Protein AF-A0A645ISG2-F1 (afdb_monomer_lite)

Sequence (141 aa):
MVQWNGAEVTIEKVPVDVRQFKKRSLDVSLLANQEELLVEISKIANPEDLVSLSLEGNPPFQINEELLNVVLEPLFFYVEWNNQTQFFSEAYLQALSLEQTIRGHFVRRMQEKMKVAQDPGERALVEQALLKGLQALEGGK

pLDDT: mean 89.4, std 7.87, range [35.81, 96.44]

Structure (mmCIF, N/CA/C/O backbone):
data_AF-A0A645ISG2-F1
#
_entry.id   AF-A0A645ISG2-F1
#
loop_
_atom_site.group_PDB
_atom_site.id
_atom_site.type_symbol
_atom_site.label_atom_id
_atom_site.label_alt_id
_atom_site.label_comp_id
_atom_site.label_asym_id
_atom_site.label_entity_id
_atom_site.label_seq_id
_atom_site.pdbx_PDB_ins_code
_atom_site.Cartn_x
_atom_site.Cartn_y
_atom_site.Cartn_z
_atom_site.occupancy
_atom_site.B_iso_or_equiv
_atom_site.auth_seq_id
_atom_site.auth_comp_id
_atom_site.auth_asym_id
_atom_site.auth_atom_id
_atom_site.pdbx_PDB_model_num
ATOM 1 N N . MET A 1 1 ? 32.853 3.150 -29.014 1.00 79.56 1 MET A N 1
ATOM 2 C CA . MET A 1 1 ? 33.727 3.057 -30.195 1.00 79.56 1 MET A CA 1
ATOM 3 C C . MET A 1 1 ? 35.165 3.122 -29.716 1.00 79.56 1 MET A C 1
ATOM 5 O O . MET A 1 1 ? 35.459 3.932 -28.845 1.00 79.56 1 MET A O 1
ATOM 9 N N . VAL A 1 2 ? 36.031 2.241 -30.211 1.00 80.50 2 VAL A N 1
ATOM 10 C CA . VAL A 1 2 ? 37.464 2.279 -29.894 1.00 80.50 2 VAL A CA 1
ATOM 11 C C . VAL A 1 2 ? 38.206 2.526 -31.194 1.00 80.50 2 VAL A C 1
ATOM 13 O O . VAL A 1 2 ? 37.988 1.801 -32.163 1.00 80.50 2 VAL A O 1
ATOM 16 N N . GLN A 1 3 ? 39.039 3.561 -31.211 1.00 84.19 3 GLN A N 1
ATOM 17 C CA . GLN A 1 3 ? 39.898 3.897 -32.339 1.00 84.19 3 GLN A CA 1
ATOM 18 C C . GLN A 1 3 ? 41.353 3.883 -31.876 1.00 84.19 3 GLN A C 1
ATOM 20 O O . GLN A 1 3 ? 41.677 4.365 -30.791 1.00 84.19 3 GLN A O 1
ATOM 25 N N . TRP A 1 4 ? 42.229 3.314 -32.698 1.00 85.25 4 TRP A N 1
ATOM 26 C CA . TRP A 1 4 ? 43.667 3.279 -32.458 1.00 85.25 4 TRP A CA 1
ATOM 27 C C . TRP A 1 4 ? 44.383 3.766 -33.712 1.00 85.25 4 TRP A C 1
ATOM 29 O O . TRP A 1 4 ? 44.111 3.272 -34.805 1.00 85.25 4 TRP A O 1
ATOM 39 N N . ASN A 1 5 ? 45.279 4.740 -33.554 1.00 84.12 5 ASN A N 1
ATOM 40 C CA . ASN A 1 5 ? 45.998 5.365 -34.670 1.00 84.12 5 ASN A CA 1
ATOM 41 C C . ASN A 1 5 ? 47.490 4.985 -34.732 1.00 84.12 5 ASN A C 1
ATOM 43 O O . ASN A 1 5 ? 48.251 5.607 -35.467 1.00 84.12 5 ASN A O 1
ATOM 47 N N . GLY A 1 6 ? 47.917 3.978 -33.963 1.00 76.19 6 GLY A N 1
ATOM 48 C CA . GLY A 1 6 ? 49.307 3.511 -33.920 1.00 76.19 6 GLY A CA 1
ATOM 49 C C . GLY A 1 6 ? 50.133 4.047 -32.746 1.00 76.19 6 GLY A C 1
ATOM 50 O O . GLY A 1 6 ? 51.100 3.395 -32.365 1.00 76.19 6 GLY A O 1
ATOM 51 N N . ALA A 1 7 ? 49.739 5.166 -32.126 1.00 85.50 7 ALA A N 1
ATOM 52 C CA . ALA A 1 7 ? 50.431 5.751 -30.967 1.00 85.50 7 ALA A CA 1
ATOM 53 C C . ALA A 1 7 ? 49.499 5.988 -29.770 1.00 85.50 7 ALA A C 1
ATOM 55 O O . ALA A 1 7 ? 49.924 5.883 -28.622 1.00 85.50 7 ALA A O 1
ATOM 56 N N . GLU A 1 8 ? 48.222 6.255 -30.037 1.00 77.75 8 GLU A N 1
ATOM 57 C CA . GLU A 1 8 ? 47.238 6.596 -29.019 1.00 77.75 8 GLU A CA 1
ATOM 58 C C . GLU A 1 8 ? 45.938 5.820 -29.253 1.00 77.75 8 GLU A C 1
ATOM 60 O O . GLU A 1 8 ? 45.537 5.549 -30.392 1.00 77.75 8 GLU A O 1
ATOM 65 N N . VAL A 1 9 ? 45.298 5.411 -28.157 1.00 88.19 9 VAL A N 1
ATOM 66 C CA . VAL A 1 9 ? 43.987 4.758 -28.170 1.00 88.19 9 VAL A CA 1
ATOM 67 C C . VAL A 1 9 ? 42.966 5.756 -27.653 1.00 88.19 9 VAL A C 1
ATOM 69 O O . VAL A 1 9 ? 43.052 6.198 -26.509 1.00 88.19 9 VAL A O 1
ATOM 72 N N . THR A 1 10 ? 41.966 6.064 -28.474 1.00 84.94 10 THR A N 1
ATOM 73 C CA . THR A 1 10 ? 40.831 6.898 -28.082 1.00 84.94 10 THR A CA 1
ATOM 74 C C . THR A 1 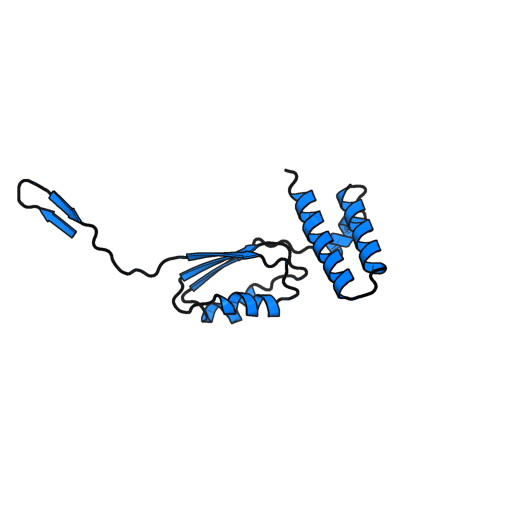10 ? 39.611 6.012 -27.876 1.00 84.94 10 THR A C 1
ATOM 76 O O . THR A 1 10 ? 39.199 5.253 -28.760 1.00 84.94 10 THR A O 1
ATOM 79 N N . ILE A 1 11 ? 39.031 6.098 -26.681 1.00 90.69 11 ILE A N 1
ATOM 80 C CA . ILE A 1 11 ? 37.820 5.371 -26.310 1.00 90.69 11 ILE A CA 1
ATOM 81 C C . ILE A 1 11 ? 36.705 6.390 -26.142 1.00 90.69 11 ILE A C 1
ATOM 83 O O . ILE A 1 11 ? 36.754 7.230 -25.247 1.00 90.69 11 ILE A O 1
ATOM 87 N N . GLU A 1 12 ? 35.676 6.272 -26.972 1.00 86.81 12 GLU A N 1
ATOM 88 C CA . GLU A 1 12 ? 34.471 7.083 -26.864 1.00 86.81 12 GLU A CA 1
ATOM 89 C C . GLU A 1 12 ? 33.275 6.184 -26.551 1.00 86.81 12 GLU A C 1
ATOM 91 O O . GLU A 1 12 ? 33.035 5.165 -27.214 1.00 86.81 12 GLU A O 1
ATOM 96 N N . LYS A 1 13 ? 32.500 6.544 -25.528 1.00 83.75 13 LYS A N 1
ATOM 97 C CA . LYS A 1 13 ? 31.222 5.885 -25.260 1.00 83.75 13 LYS A CA 1
ATOM 98 C C . LYS A 1 13 ? 30.176 6.476 -26.193 1.00 83.75 13 LYS A C 1
ATOM 100 O O . LYS A 1 13 ? 29.845 7.647 -26.082 1.00 83.75 13 LYS A O 1
ATOM 105 N N . VAL A 1 14 ? 29.648 5.643 -27.084 1.00 84.25 14 VAL A N 1
ATOM 106 C CA . VAL A 1 14 ? 28.518 6.025 -27.933 1.00 84.25 14 VAL A CA 1
ATOM 107 C C . VAL A 1 14 ? 27.253 5.860 -27.091 1.00 84.25 14 VAL A C 1
ATOM 109 O O . VAL A 1 14 ? 27.015 4.744 -26.616 1.00 84.25 14 VAL A O 1
ATOM 112 N N . PRO A 1 15 ? 26.473 6.926 -26.850 1.00 77.56 15 PRO A N 1
ATOM 113 C CA . PRO A 1 15 ? 25.204 6.793 -26.157 1.00 77.56 15 PRO A CA 1
ATOM 114 C C . PRO A 1 15 ? 24.256 5.981 -27.039 1.00 77.56 15 PRO A C 1
ATOM 116 O O . PRO A 1 15 ? 24.041 6.301 -28.206 1.00 77.56 15 PRO A O 1
ATOM 119 N N . VAL A 1 16 ? 23.720 4.905 -26.476 1.00 77.81 16 VAL A N 1
ATOM 120 C CA . VAL A 1 16 ? 22.659 4.119 -27.101 1.00 77.81 16 VAL A CA 1
ATOM 121 C C . VAL A 1 16 ? 21.386 4.448 -26.350 1.00 77.81 16 VAL A C 1
ATOM 123 O O . VAL A 1 16 ? 21.380 4.418 -25.117 1.00 77.81 16 VAL A O 1
ATOM 126 N N . ASP A 1 17 ? 20.331 4.777 -27.087 1.00 79.00 17 ASP A N 1
ATOM 127 C CA . ASP A 1 17 ? 19.017 4.956 -26.491 1.00 79.00 17 ASP A CA 1
ATOM 128 C C . ASP A 1 17 ? 18.499 3.582 -26.058 1.00 79.00 17 ASP A C 1
ATOM 130 O O . ASP A 1 17 ? 18.178 2.718 -26.878 1.00 79.00 17 ASP A O 1
ATOM 134 N N . VAL A 1 18 ? 18.545 3.341 -24.752 1.00 80.81 18 VAL A N 1
ATOM 135 C CA . VAL A 1 18 ? 18.091 2.105 -24.123 1.00 80.81 18 VAL A CA 1
ATOM 136 C C . VAL A 1 18 ? 16.973 2.446 -23.158 1.00 80.81 18 VAL A C 1
ATOM 138 O O . VAL A 1 18 ? 17.059 3.411 -22.394 1.00 80.81 18 VAL A O 1
ATOM 141 N N . ARG A 1 19 ? 15.920 1.627 -23.167 1.00 82.69 19 ARG A N 1
ATOM 142 C CA . ARG A 1 19 ? 14.800 1.773 -22.239 1.00 82.69 19 ARG A CA 1
ATOM 143 C C . ARG A 1 19 ? 15.328 1.671 -20.804 1.00 82.69 19 ARG A C 1
ATOM 145 O O . ARG A 1 19 ? 15.986 0.696 -20.443 1.00 82.69 19 ARG A O 1
ATOM 152 N N . GLN A 1 20 ? 15.087 2.703 -19.999 1.00 84.12 20 GLN A N 1
ATOM 153 C CA . GLN A 1 20 ? 15.631 2.790 -18.645 1.00 84.12 20 GLN A CA 1
ATOM 154 C C . GLN A 1 20 ? 14.756 2.042 -17.642 1.00 84.12 20 GLN A C 1
ATOM 156 O O . GLN A 1 20 ? 13.541 2.232 -17.618 1.00 84.12 20 GLN A O 1
ATOM 161 N N . PHE A 1 21 ? 15.393 1.261 -16.767 1.00 91.44 21 PHE A N 1
ATOM 162 C CA . PHE A 1 21 ? 14.733 0.692 -15.598 1.00 91.44 21 PHE A CA 1
ATOM 163 C C . PHE A 1 21 ? 14.504 1.774 -14.542 1.00 91.44 21 PHE A C 1
ATOM 165 O O . PHE A 1 21 ? 15.460 2.370 -14.037 1.00 91.44 21 PHE A O 1
ATOM 172 N N . LYS A 1 22 ? 13.242 2.033 -14.205 1.00 93.75 22 LYS A N 1
ATOM 173 C CA . LYS A 1 22 ? 12.851 3.056 -13.230 1.00 93.75 22 LYS A CA 1
ATOM 174 C C . LYS A 1 22 ? 12.456 2.392 -11.918 1.00 93.75 22 LYS A C 1
ATOM 176 O O . LYS A 1 22 ? 11.726 1.410 -11.911 1.00 93.75 22 LYS A O 1
ATOM 181 N N . LYS A 1 23 ? 12.892 2.961 -10.797 1.00 94.88 23 LYS A N 1
ATOM 182 C CA . LYS A 1 23 ? 12.385 2.602 -9.468 1.00 94.88 23 LYS A CA 1
ATOM 183 C C . LYS A 1 23 ? 11.451 3.702 -8.997 1.00 94.88 23 LYS A C 1
ATOM 185 O O . LYS A 1 23 ? 11.815 4.876 -9.066 1.00 94.88 23 LYS A O 1
ATOM 190 N N . ARG A 1 24 ? 10.255 3.330 -8.557 1.00 94.50 24 ARG A N 1
ATOM 191 C CA . ARG A 1 24 ? 9.242 4.251 -8.038 1.00 94.50 24 ARG A CA 1
ATOM 192 C C . ARG A 1 24 ? 8.662 3.683 -6.753 1.00 94.50 24 ARG A C 1
ATOM 194 O O . ARG A 1 24 ? 8.590 2.471 -6.595 1.00 94.50 24 ARG A O 1
ATOM 201 N N . SER A 1 25 ? 8.254 4.573 -5.864 1.00 95.12 25 SER A N 1
ATOM 202 C CA . SER A 1 25 ? 7.566 4.228 -4.627 1.00 95.12 25 SER A CA 1
ATOM 203 C C . SER A 1 25 ? 6.246 4.988 -4.565 1.00 95.12 25 SER A C 1
ATOM 205 O O . SER A 1 25 ? 6.174 6.134 -5.022 1.00 95.12 25 SER A O 1
ATOM 207 N N . LEU A 1 26 ? 5.211 4.327 -4.054 1.00 95.25 26 LEU A N 1
ATOM 208 C CA . LEU A 1 26 ? 3.884 4.877 -3.826 1.00 95.25 26 LEU A CA 1
ATOM 209 C C . LEU A 1 26 ? 3.482 4.599 -2.374 1.00 95.25 26 LEU A C 1
ATOM 211 O O . LEU A 1 26 ? 3.341 3.442 -1.979 1.00 95.25 26 LEU A O 1
ATOM 215 N N . ASP A 1 27 ? 3.263 5.665 -1.603 1.00 92.81 27 ASP A N 1
ATOM 216 C CA . ASP A 1 27 ? 2.627 5.567 -0.287 1.00 92.81 27 ASP A CA 1
ATOM 217 C C . ASP A 1 27 ? 1.123 5.349 -0.475 1.00 92.81 27 ASP A C 1
ATOM 219 O O . ASP A 1 27 ? 0.419 6.198 -1.027 1.00 92.81 27 ASP A O 1
ATOM 223 N N . VAL A 1 28 ? 0.636 4.201 -0.015 1.00 93.44 28 VAL A N 1
ATOM 224 C CA . VAL A 1 28 ? -0.767 3.794 -0.140 1.00 93.44 28 VAL A CA 1
ATOM 225 C C . VAL A 1 28 ? -1.563 4.003 1.150 1.00 93.44 28 VAL A C 1
ATOM 227 O O . VAL A 1 28 ? -2.737 3.648 1.214 1.00 93.44 28 VAL A O 1
ATOM 230 N N . SER A 1 29 ? -0.963 4.599 2.186 1.00 87.19 29 SER A N 1
ATOM 231 C CA . SER A 1 29 ? -1.589 4.758 3.511 1.00 87.19 29 SER A CA 1
ATOM 232 C C . SER A 1 29 ? -2.859 5.613 3.500 1.00 87.19 29 SER A C 1
ATOM 234 O O . SER A 1 29 ? -3.664 5.532 4.426 1.00 87.19 29 SER A O 1
ATOM 236 N N . LEU A 1 30 ? -3.013 6.488 2.502 1.00 88.19 30 LEU A N 1
ATOM 237 C CA . LEU A 1 30 ? -4.171 7.379 2.373 1.00 88.19 30 LEU A CA 1
ATOM 238 C C . LEU A 1 30 ? -5.295 6.796 1.513 1.00 88.19 30 LEU A C 1
ATOM 240 O O . LEU A 1 30 ? -6.355 7.411 1.436 1.00 88.19 30 LEU A O 1
ATOM 244 N N . LEU A 1 31 ? -5.071 5.646 0.881 1.00 91.00 31 LEU A N 1
ATOM 245 C CA . LEU A 1 31 ? -6.050 5.016 0.006 1.00 91.00 31 LEU A CA 1
ATOM 246 C C . LEU A 1 31 ? -7.036 4.208 0.839 1.00 91.00 31 LEU A C 1
ATOM 248 O O . LEU A 1 31 ? -6.639 3.496 1.760 1.00 91.00 31 LEU A O 1
ATOM 252 N N . ALA A 1 32 ? -8.320 4.304 0.519 1.00 87.94 32 ALA A N 1
ATOM 253 C CA . ALA A 1 32 ? -9.357 3.622 1.283 1.00 87.94 32 ALA A CA 1
ATOM 254 C C . ALA A 1 32 ? -9.552 2.165 0.844 1.00 87.94 32 ALA A C 1
ATOM 256 O O . ALA A 1 32 ? -10.011 1.341 1.634 1.00 87.94 32 ALA A O 1
ATOM 257 N N . ASN A 1 33 ? -9.253 1.841 -0.417 1.00 91.62 33 ASN A N 1
ATOM 258 C CA . ASN A 1 33 ? -9.563 0.538 -0.997 1.00 91.62 33 ASN A CA 1
ATOM 259 C C . ASN A 1 33 ? -8.704 0.203 -2.233 1.00 91.62 33 ASN A C 1
ATOM 261 O O . ASN A 1 33 ? -7.951 1.024 -2.760 1.00 91.62 33 ASN A O 1
ATOM 265 N N . GLN A 1 34 ? -8.870 -1.033 -2.711 1.00 93.88 34 GLN A N 1
ATOM 266 C CA . GLN A 1 34 ? -8.183 -1.573 -3.884 1.00 93.88 34 GLN A CA 1
ATOM 267 C C . GLN A 1 34 ? -8.486 -0.789 -5.175 1.00 93.88 34 GLN A C 1
ATOM 269 O O . GLN A 1 34 ? -7.613 -0.679 -6.030 1.00 93.88 34 GLN A O 1
ATOM 274 N N . GLU A 1 35 ? -9.690 -0.238 -5.339 1.00 94.94 35 GLU A N 1
ATOM 275 C CA . GLU A 1 35 ? -10.069 0.509 -6.547 1.00 94.94 35 GLU A CA 1
ATOM 276 C C . GLU A 1 35 ? -9.318 1.844 -6.626 1.00 94.94 35 GLU A C 1
ATOM 278 O O . GLU A 1 35 ? -8.770 2.183 -7.674 1.00 94.94 35 GLU A O 1
ATOM 283 N N . GLU A 1 36 ? -9.209 2.563 -5.506 1.00 95.38 36 GLU A N 1
ATOM 284 C CA . GLU A 1 36 ? -8.406 3.787 -5.409 1.00 95.38 36 GLU A CA 1
ATOM 285 C C . GLU A 1 36 ? -6.928 3.522 -5.717 1.00 95.38 36 GLU A C 1
ATOM 287 O O . GLU A 1 36 ? -6.309 4.291 -6.450 1.00 95.38 36 GLU A O 1
ATOM 292 N N . LEU A 1 37 ? -6.376 2.399 -5.243 1.00 96.00 37 LEU A N 1
ATOM 293 C CA . LEU A 1 37 ? -5.016 1.966 -5.582 1.00 96.00 37 LEU A CA 1
ATOM 294 C C . LEU A 1 37 ? -4.823 1.753 -7.085 1.00 96.00 37 LEU A C 1
ATOM 296 O O . LEU A 1 37 ? -3.858 2.264 -7.658 1.00 96.00 37 LEU A O 1
ATOM 300 N N . LEU A 1 38 ? -5.747 1.043 -7.737 1.00 95.75 38 LEU A N 1
ATOM 301 C CA . LEU A 1 38 ? -5.704 0.836 -9.186 1.00 95.75 38 LEU A CA 1
ATOM 302 C C . LEU A 1 38 ? -5.750 2.173 -9.940 1.00 95.75 38 LEU A C 1
ATOM 304 O O . LEU A 1 38 ? -4.994 2.371 -10.894 1.00 95.75 38 LEU A O 1
ATOM 308 N N . VAL A 1 39 ? -6.601 3.105 -9.498 1.00 95.88 39 VAL A N 1
ATOM 309 C CA . VAL A 1 39 ? -6.723 4.445 -10.090 1.00 95.88 39 VAL A CA 1
ATOM 310 C C . VAL A 1 39 ? -5.434 5.250 -9.921 1.00 95.88 39 VAL A C 1
ATOM 312 O O . VAL A 1 39 ? -4.958 5.829 -10.899 1.00 95.88 39 VAL A O 1
ATOM 315 N N . GLU A 1 40 ? -4.844 5.284 -8.725 1.00 96.00 40 GLU A N 1
ATOM 316 C CA . GLU A 1 40 ? -3.605 6.032 -8.478 1.00 96.00 40 GLU A CA 1
ATOM 317 C C . GLU A 1 40 ? -2.424 5.486 -9.283 1.00 96.00 40 GLU A C 1
ATOM 319 O O . GLU A 1 40 ? -1.686 6.263 -9.894 1.00 96.00 40 GLU A O 1
ATOM 324 N N . ILE A 1 41 ? -2.270 4.162 -9.376 1.00 95.06 41 ILE A N 1
ATOM 325 C CA . ILE A 1 41 ? -1.194 3.578 -10.186 1.00 95.06 41 ILE A CA 1
ATOM 326 C C . ILE A 1 41 ? -1.427 3.846 -11.680 1.00 95.06 41 ILE A C 1
ATOM 328 O O . ILE A 1 41 ? -0.486 4.179 -12.402 1.00 95.06 41 ILE A O 1
ATOM 332 N N . SER A 1 42 ? -2.677 3.783 -12.147 1.00 94.44 42 SER A N 1
ATOM 333 C CA . SER A 1 42 ? -3.013 4.062 -13.551 1.00 94.44 42 SER A CA 1
ATOM 334 C C . SER A 1 42 ? -2.631 5.485 -13.976 1.00 94.44 42 SER A C 1
ATOM 336 O O . SER A 1 42 ? -2.221 5.692 -15.115 1.00 94.44 42 SER A O 1
ATOM 338 N N . LYS A 1 43 ? -2.698 6.471 -13.067 1.00 94.44 43 LYS A N 1
ATOM 339 C CA . LYS A 1 43 ? -2.297 7.866 -13.348 1.00 94.44 43 LYS A CA 1
ATOM 340 C C . LYS A 1 43 ? -0.807 8.023 -13.648 1.00 94.44 43 LYS A C 1
ATOM 342 O O . LYS A 1 43 ? -0.425 8.967 -14.336 1.00 94.44 43 LYS A O 1
ATOM 347 N N . ILE A 1 44 ? 0.030 7.135 -13.115 1.00 90.69 44 ILE A N 1
ATOM 348 C CA . ILE A 1 44 ? 1.488 7.167 -13.300 1.00 90.69 44 ILE A CA 1
ATOM 349 C C . ILE A 1 44 ? 1.982 6.111 -14.296 1.00 90.69 44 ILE A C 1
ATOM 351 O O . ILE A 1 44 ? 3.192 6.021 -14.539 1.00 90.69 44 ILE A O 1
ATOM 355 N N . ALA A 1 45 ? 1.073 5.301 -14.843 1.00 92.75 45 ALA A N 1
ATOM 356 C CA . ALA A 1 45 ? 1.405 4.227 -15.758 1.00 92.75 45 ALA A CA 1
ATOM 357 C C . ALA A 1 45 ? 1.857 4.761 -17.121 1.00 92.75 45 ALA A C 1
ATOM 359 O O . ALA A 1 45 ? 1.390 5.795 -17.603 1.00 92.75 45 ALA A O 1
ATOM 360 N N . ASN A 1 46 ? 2.798 4.051 -17.738 1.00 91.00 46 ASN A N 1
ATOM 361 C CA . ASN A 1 46 ? 3.300 4.372 -19.064 1.00 91.00 46 ASN A CA 1
ATOM 362 C C . ASN A 1 46 ? 3.663 3.065 -19.790 1.00 91.00 46 ASN A C 1
ATOM 364 O O . ASN A 1 46 ? 4.543 2.349 -19.303 1.00 91.00 46 ASN A O 1
ATOM 368 N N . PRO A 1 47 ? 3.063 2.780 -20.962 1.00 92.12 47 PRO A N 1
ATOM 369 C CA . PRO A 1 47 ? 3.312 1.549 -21.717 1.00 92.12 47 PRO A CA 1
ATOM 370 C C . PRO A 1 47 ? 4.770 1.340 -22.142 1.00 92.12 47 PRO A C 1
ATOM 372 O O . PRO A 1 47 ? 5.157 0.232 -22.489 1.00 92.12 47 PRO A O 1
ATOM 375 N N . GLU A 1 48 ? 5.588 2.393 -22.118 1.00 90.38 48 GLU A N 1
ATOM 376 C CA . GLU A 1 48 ? 7.007 2.346 -22.474 1.00 90.38 48 GLU A CA 1
ATOM 377 C C . GLU A 1 48 ? 7.930 2.148 -21.262 1.00 90.38 48 GLU A C 1
ATOM 379 O O . GLU A 1 48 ? 9.144 2.004 -21.429 1.00 90.38 48 GLU A O 1
ATOM 384 N N . ASP A 1 49 ? 7.390 2.159 -20.040 1.00 92.06 49 ASP A N 1
ATOM 385 C CA . ASP A 1 49 ? 8.185 2.077 -18.818 1.00 92.06 49 ASP A CA 1
ATOM 386 C C . ASP A 1 49 ? 8.498 0.628 -18.431 1.00 92.06 49 ASP A C 1
ATOM 388 O O . ASP A 1 49 ? 7.611 -0.210 -18.274 1.00 92.06 49 ASP A O 1
ATOM 392 N N . LEU A 1 50 ? 9.790 0.370 -18.212 1.00 94.12 50 LEU A N 1
ATOM 393 C CA . LEU A 1 50 ? 10.309 -0.797 -17.506 1.00 94.12 50 LEU A CA 1
ATOM 394 C C . LEU A 1 50 ? 10.512 -0.379 -16.041 1.00 94.12 50 LEU A C 1
ATOM 396 O O . LEU A 1 50 ? 11.445 0.373 -15.747 1.00 94.12 50 LEU A O 1
ATOM 400 N N . VAL A 1 51 ? 9.626 -0.785 -15.132 1.00 94.56 51 VAL A N 1
ATOM 401 C CA . VAL A 1 51 ? 9.561 -0.208 -13.779 1.00 94.56 51 VAL A CA 1
ATOM 402 C C . VAL A 1 51 ? 9.539 -1.261 -12.674 1.00 94.56 51 VAL A C 1
ATOM 404 O O . VAL A 1 51 ? 9.026 -2.360 -12.841 1.00 94.56 51 VAL A O 1
ATOM 407 N N . SER A 1 52 ? 10.084 -0.893 -11.521 1.00 95.25 52 SER A N 1
ATOM 408 C CA . SER A 1 52 ? 9.883 -1.567 -10.242 1.00 95.25 52 SER A CA 1
ATOM 409 C C . SER A 1 52 ? 9.129 -0.614 -9.320 1.00 95.25 52 SER A C 1
ATOM 411 O O . SER A 1 52 ? 9.602 0.501 -9.059 1.00 95.25 52 SER A O 1
ATOM 413 N N . LEU A 1 53 ? 7.921 -1.010 -8.918 1.00 95.25 53 LEU A N 1
ATOM 414 C CA . LEU A 1 53 ? 6.991 -0.219 -8.116 1.00 95.25 53 LEU A CA 1
ATOM 415 C C . LEU A 1 53 ? 6.917 -0.778 -6.696 1.00 95.25 53 LEU A C 1
ATOM 417 O O . LEU A 1 53 ? 6.399 -1.872 -6.474 1.00 95.25 53 LEU A O 1
ATOM 421 N N . SER A 1 54 ? 7.410 -0.000 -5.734 1.00 95.88 54 SER A N 1
ATOM 422 C CA . SER A 1 54 ? 7.242 -0.277 -4.310 1.00 95.88 54 SER A CA 1
ATOM 423 C C . SER A 1 54 ? 5.930 0.306 -3.801 1.00 95.88 54 SER A C 1
ATOM 425 O O . SER A 1 54 ? 5.681 1.500 -3.968 1.00 95.88 54 SER A O 1
ATOM 427 N N . LEU A 1 55 ? 5.106 -0.527 -3.170 1.00 95.56 55 LEU A N 1
ATOM 428 C CA . LEU A 1 55 ? 3.927 -0.090 -2.427 1.00 95.56 55 LEU A CA 1
ATOM 429 C C . LEU A 1 55 ? 4.302 -0.032 -0.952 1.00 95.56 55 LEU A C 1
ATOM 431 O O . LEU A 1 55 ? 4.706 -1.042 -0.378 1.00 95.56 55 LEU A O 1
ATOM 435 N N . GLU A 1 56 ? 4.190 1.143 -0.352 1.00 93.44 56 GLU A N 1
ATOM 436 C CA . GLU A 1 56 ? 4.649 1.408 1.010 1.00 93.44 56 GLU A CA 1
ATOM 437 C C . GLU A 1 56 ? 3.513 1.966 1.867 1.00 93.44 56 GLU A C 1
ATOM 439 O O . GLU A 1 56 ? 2.569 2.575 1.366 1.00 93.44 56 GLU A O 1
ATOM 444 N N . GLY A 1 57 ? 3.610 1.768 3.181 1.00 88.81 57 GLY A N 1
ATOM 445 C CA . GLY A 1 57 ? 2.645 2.303 4.137 1.00 88.81 57 GLY A CA 1
ATOM 446 C C . GLY A 1 57 ? 1.613 1.286 4.618 1.00 88.81 57 GLY A C 1
ATOM 447 O O . GLY A 1 57 ? 1.798 0.077 4.498 1.00 88.81 57 GLY A O 1
ATOM 448 N N . ASN A 1 58 ? 0.538 1.782 5.227 1.00 86.50 58 ASN A N 1
ATOM 449 C CA . ASN A 1 58 ? -0.402 0.946 5.980 1.00 86.50 58 ASN A CA 1
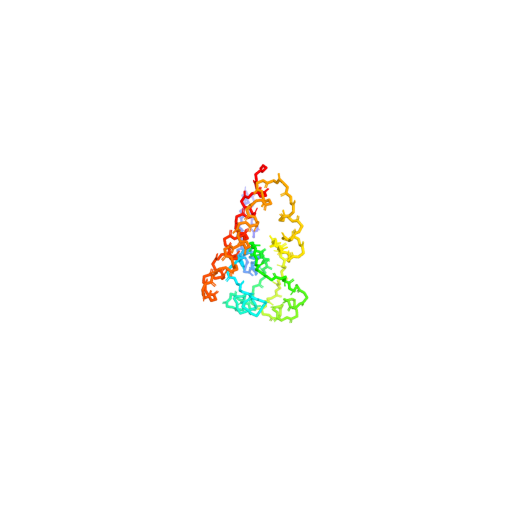ATOM 450 C C . ASN A 1 58 ? -1.832 1.223 5.514 1.00 86.50 58 ASN A C 1
ATOM 452 O O . ASN A 1 58 ? -2.541 2.009 6.150 1.00 86.50 58 ASN A O 1
ATOM 456 N N . PRO A 1 59 ? -2.248 0.650 4.377 1.00 88.62 59 PRO A N 1
ATOM 457 C CA . PRO A 1 59 ? -3.612 0.814 3.915 1.00 88.62 59 PRO A CA 1
ATOM 458 C C . PRO A 1 59 ? -4.587 0.116 4.885 1.00 88.62 59 PRO A C 1
ATOM 460 O O . PRO A 1 59 ? -4.253 -0.921 5.469 1.00 88.62 59 PRO A O 1
ATOM 463 N N . PRO A 1 60 ? -5.823 0.623 5.035 1.00 84.19 60 PRO A N 1
ATOM 464 C CA . PRO A 1 60 ? -6.877 -0.019 5.824 1.00 84.19 60 PRO A CA 1
ATOM 465 C C . PRO A 1 60 ? -7.460 -1.272 5.141 1.00 84.19 60 PRO A C 1
ATOM 467 O O . PRO A 1 60 ? -8.440 -1.844 5.611 1.00 84.19 60 PRO A O 1
ATOM 470 N N . PHE A 1 61 ? -6.877 -1.715 4.027 1.00 88.56 61 PHE A N 1
ATOM 471 C CA . PHE A 1 61 ? -7.316 -2.866 3.250 1.00 88.56 61 PHE A CA 1
ATOM 472 C C . PHE A 1 61 ? -6.127 -3.753 2.883 1.00 88.56 61 PHE A C 1
ATOM 474 O O . PHE A 1 61 ? -4.989 -3.299 2.778 1.00 88.56 61 PHE A O 1
ATOM 481 N N . GLN A 1 62 ? -6.403 -5.034 2.663 1.00 89.69 62 GLN A N 1
ATOM 482 C CA . GLN A 1 62 ? -5.410 -5.958 2.140 1.00 89.69 62 GLN A CA 1
ATOM 483 C C . GLN A 1 62 ? -5.271 -5.759 0.629 1.00 89.69 62 GLN A C 1
ATOM 485 O O . GLN A 1 62 ? -6.258 -5.843 -0.103 1.00 89.69 62 GLN A O 1
ATOM 490 N N . ILE A 1 63 ? -4.045 -5.525 0.165 1.00 91.88 63 ILE A N 1
ATOM 491 C CA . ILE A 1 63 ? -3.753 -5.401 -1.264 1.00 91.88 63 ILE A CA 1
ATOM 492 C C . ILE A 1 63 ? -3.878 -6.769 -1.934 1.00 91.88 63 ILE A C 1
ATOM 494 O O . ILE A 1 63 ? -3.261 -7.744 -1.503 1.00 91.88 63 ILE A O 1
ATOM 498 N N . ASN A 1 64 ? -4.658 -6.827 -3.012 1.00 92.50 64 ASN A N 1
ATOM 499 C CA . ASN A 1 64 ? -4.745 -7.999 -3.875 1.00 92.50 64 ASN A CA 1
ATOM 500 C C . ASN A 1 64 ? -3.723 -7.884 -5.018 1.00 92.50 64 ASN A C 1
ATOM 502 O O . ASN A 1 64 ? -3.985 -7.231 -6.027 1.00 92.50 64 ASN A O 1
ATOM 506 N N . GLU A 1 65 ? -2.561 -8.513 -4.849 1.00 89.75 65 GLU A N 1
ATOM 507 C CA . GLU A 1 65 ? -1.467 -8.491 -5.833 1.00 89.75 65 GLU A CA 1
ATOM 508 C C . GLU A 1 65 ? -1.819 -9.201 -7.146 1.00 89.75 65 GLU A C 1
ATOM 510 O O . GLU A 1 65 ? -1.433 -8.740 -8.217 1.00 89.75 65 GLU A O 1
ATOM 515 N N . GLU A 1 66 ? -2.609 -10.276 -7.095 1.00 90.94 66 GLU A N 1
ATOM 516 C CA . GLU A 1 66 ? -3.072 -10.976 -8.300 1.00 90.94 66 GLU A CA 1
ATOM 517 C C . GLU A 1 66 ? -3.915 -10.043 -9.176 1.00 90.94 66 GLU A C 1
ATOM 519 O O . GLU A 1 66 ? -3.739 -9.988 -10.394 1.00 90.94 66 GLU A O 1
ATOM 524 N N . LEU A 1 67 ? -4.790 -9.250 -8.551 1.00 91.06 67 LEU A N 1
ATOM 525 C CA . LEU A 1 67 ? -5.584 -8.248 -9.252 1.00 91.06 67 LEU A CA 1
ATOM 526 C C . LEU A 1 67 ? -4.715 -7.111 -9.805 1.00 91.06 67 LEU A C 1
ATOM 528 O O . LEU A 1 67 ? -4.978 -6.650 -10.915 1.00 91.06 67 LEU A O 1
ATOM 532 N N . LEU A 1 68 ? -3.684 -6.669 -9.069 1.00 90.94 68 LEU A N 1
ATOM 533 C CA . LEU A 1 68 ? -2.728 -5.681 -9.584 1.00 90.94 68 LEU A CA 1
ATOM 534 C C . LEU A 1 68 ? -2.059 -6.194 -10.861 1.00 90.94 68 LEU A C 1
ATOM 536 O O . LEU A 1 68 ? -2.026 -5.463 -11.848 1.00 90.94 68 LEU A O 1
ATOM 540 N N . ASN A 1 69 ? -1.604 -7.450 -10.873 1.00 88.56 69 ASN A N 1
ATOM 541 C CA . ASN A 1 69 ? -0.981 -8.045 -12.053 1.00 88.56 69 ASN A CA 1
ATOM 542 C C . ASN A 1 69 ? -1.941 -8.054 -13.244 1.00 88.56 69 ASN A C 1
ATOM 544 O O . ASN A 1 69 ? -1.634 -7.501 -14.294 1.00 88.56 69 ASN A O 1
ATOM 548 N N . VAL A 1 70 ? -3.149 -8.591 -13.063 1.00 91.81 70 VAL A N 1
ATOM 549 C CA . VAL A 1 70 ? -4.126 -8.723 -14.156 1.00 91.81 70 VAL A CA 1
ATOM 550 C C . VAL A 1 70 ? -4.542 -7.369 -14.737 1.00 91.81 70 VAL A C 1
ATOM 552 O O . VAL A 1 70 ? -4.698 -7.243 -15.952 1.00 91.81 70 VAL A O 1
ATOM 555 N N . VAL A 1 71 ? -4.758 -6.363 -13.887 1.00 93.25 71 VAL A N 1
ATOM 556 C CA . VAL A 1 71 ? -5.327 -5.077 -14.316 1.00 93.25 71 VAL A CA 1
ATOM 557 C C . VAL A 1 71 ? -4.252 -4.098 -14.780 1.00 93.25 71 VAL A C 1
ATOM 559 O O . VAL A 1 71 ? -4.482 -3.357 -15.736 1.00 93.25 71 VAL A O 1
ATOM 562 N N . LEU A 1 72 ? -3.095 -4.066 -14.114 1.00 91.75 72 LEU A N 1
ATOM 563 C CA . LEU A 1 72 ? -2.105 -3.007 -14.301 1.00 91.75 72 LEU A CA 1
ATOM 564 C C . LEU A 1 72 ? -0.886 -3.431 -15.120 1.00 91.75 72 LEU A C 1
ATOM 566 O O . LEU A 1 72 ? -0.300 -2.550 -15.744 1.00 91.75 72 LEU A O 1
ATOM 570 N N . GLU A 1 73 ? -0.506 -4.717 -15.180 1.00 88.19 73 GLU A N 1
ATOM 571 C CA . GLU A 1 73 ? 0.613 -5.151 -16.044 1.00 88.19 73 GLU A CA 1
ATOM 572 C C . GLU A 1 73 ? 0.471 -4.670 -17.496 1.00 88.19 73 GLU A C 1
ATOM 574 O O . GLU A 1 73 ? 1.461 -4.165 -18.029 1.00 88.19 73 GLU A O 1
ATOM 579 N N . PRO A 1 74 ? -0.722 -4.712 -18.134 1.00 93.25 74 PRO A N 1
ATOM 580 C CA . PRO A 1 74 ? -0.877 -4.242 -19.512 1.00 93.25 74 PRO A CA 1
ATOM 581 C C . PRO A 1 74 ? -0.613 -2.741 -19.712 1.00 93.25 74 PRO A C 1
ATOM 583 O O . PRO A 1 74 ? -0.522 -2.289 -20.853 1.00 93.25 74 PRO A O 1
ATOM 586 N N . LEU A 1 75 ? -0.530 -1.953 -18.633 1.00 94.44 75 LEU A N 1
ATOM 587 C CA . LEU A 1 75 ? -0.289 -0.508 -18.683 1.00 94.44 75 LEU A CA 1
ATOM 588 C C . LEU A 1 75 ? 1.204 -0.140 -18.667 1.00 94.44 75 LEU A C 1
ATOM 590 O O . LEU A 1 75 ? 1.537 1.041 -18.791 1.00 94.44 75 LEU A O 1
ATOM 594 N N . PHE A 1 76 ? 2.093 -1.124 -18.518 1.00 93.75 76 PHE A N 1
ATOM 595 C CA . PHE A 1 76 ? 3.544 -0.949 -18.504 1.00 93.75 76 PHE A CA 1
ATOM 596 C C . PHE A 1 76 ? 4.204 -1.806 -19.583 1.00 93.75 76 PHE A C 1
ATOM 598 O O . PHE A 1 76 ? 3.642 -2.801 -20.035 1.00 93.75 76 PHE A O 1
ATOM 605 N N . PHE A 1 77 ? 5.439 -1.462 -19.960 1.00 93.44 77 PHE A N 1
ATOM 606 C CA . PHE A 1 77 ? 6.249 -2.384 -20.759 1.00 93.44 77 PHE A CA 1
ATOM 607 C C . PHE A 1 77 ? 6.581 -3.632 -19.930 1.00 93.44 77 PHE A C 1
ATOM 609 O O . PHE A 1 77 ? 6.548 -4.754 -20.428 1.00 93.44 77 PHE A O 1
ATOM 616 N N . TYR A 1 78 ? 6.918 -3.412 -18.658 1.00 92.94 78 TYR A N 1
ATOM 617 C CA . TYR A 1 78 ? 7.026 -4.434 -17.624 1.00 92.94 78 TYR A CA 1
ATOM 618 C C . TYR A 1 78 ? 7.009 -3.755 -16.255 1.00 92.94 78 TYR A C 1
ATOM 620 O O . TYR A 1 78 ? 7.605 -2.686 -16.077 1.00 92.94 78 TYR A O 1
ATOM 628 N N . VAL A 1 79 ? 6.354 -4.397 -15.292 1.00 93.75 79 VAL A N 1
ATOM 629 C CA . VAL A 1 79 ? 6.279 -3.951 -13.904 1.00 93.75 79 VAL A CA 1
ATOM 630 C C . VAL A 1 79 ? 6.687 -5.083 -12.968 1.00 93.75 79 VAL A C 1
ATOM 632 O O . VAL A 1 79 ? 6.228 -6.212 -13.091 1.00 93.75 79 VAL A O 1
ATOM 635 N N . GLU A 1 80 ? 7.564 -4.765 -12.025 1.00 93.56 80 GLU A N 1
ATOM 636 C CA . GLU A 1 80 ? 7.854 -5.591 -10.857 1.00 93.56 80 GLU A CA 1
ATOM 637 C C . GLU A 1 80 ? 7.212 -4.939 -9.629 1.00 93.56 80 GLU A C 1
ATOM 639 O O . GLU A 1 80 ? 7.463 -3.762 -9.355 1.00 93.56 80 GLU A O 1
ATOM 644 N N . TRP A 1 81 ? 6.407 -5.691 -8.881 1.00 93.31 81 TRP A N 1
ATOM 645 C CA . TRP A 1 81 ? 5.778 -5.207 -7.653 1.00 93.31 81 TRP A CA 1
ATOM 646 C C . TRP A 1 81 ? 6.619 -5.551 -6.431 1.00 93.31 81 TRP A C 1
ATOM 648 O O . TRP A 1 81 ? 6.993 -6.701 -6.220 1.00 93.31 81 TRP A O 1
ATOM 658 N N . ASN A 1 82 ? 6.861 -4.552 -5.589 1.00 93.38 82 ASN A N 1
ATOM 659 C CA . ASN A 1 82 ? 7.488 -4.714 -4.286 1.00 93.38 82 ASN A CA 1
ATOM 660 C C . ASN A 1 82 ? 6.500 -4.277 -3.204 1.00 93.38 82 ASN A C 1
ATOM 662 O O . ASN A 1 82 ? 6.417 -3.097 -2.863 1.00 93.38 82 ASN A O 1
ATOM 666 N N . ASN A 1 83 ? 5.731 -5.219 -2.663 1.00 92.06 83 ASN A N 1
ATOM 667 C CA . ASN A 1 83 ? 4.795 -4.916 -1.588 1.00 92.06 83 ASN A CA 1
ATOM 668 C C . ASN A 1 83 ? 5.528 -4.835 -0.241 1.00 92.06 83 ASN A C 1
ATOM 670 O O . ASN A 1 83 ? 5.997 -5.836 0.296 1.00 92.06 83 ASN A O 1
ATOM 674 N N . GLN A 1 84 ? 5.626 -3.623 0.294 1.00 90.31 84 GLN A N 1
ATOM 675 C CA . GLN A 1 84 ? 6.208 -3.317 1.602 1.00 90.31 84 GLN A CA 1
ATOM 676 C C . GLN A 1 84 ? 5.147 -2.771 2.565 1.00 90.31 84 GLN A C 1
ATOM 678 O O . GLN A 1 84 ? 5.471 -2.099 3.546 1.00 90.31 84 GLN A O 1
ATOM 683 N N . THR A 1 85 ? 3.870 -3.029 2.277 1.00 89.19 85 THR A N 1
ATOM 684 C CA . THR A 1 85 ? 2.766 -2.547 3.101 1.00 89.19 85 THR A CA 1
ATOM 685 C C . THR A 1 85 ? 2.539 -3.426 4.322 1.00 89.19 85 THR A C 1
ATOM 687 O O . THR A 1 85 ? 2.814 -4.628 4.311 1.00 89.19 85 THR A O 1
ATOM 690 N N . GLN A 1 86 ? 2.008 -2.831 5.390 1.00 84.56 86 GLN A N 1
ATOM 691 C CA . GLN A 1 86 ? 1.525 -3.580 6.547 1.00 84.56 86 GLN A CA 1
ATOM 692 C C . GLN A 1 86 ? 0.013 -3.432 6.662 1.00 84.56 86 GLN A C 1
ATOM 694 O O . GLN A 1 86 ? -0.517 -2.333 6.822 1.00 84.56 86 GLN A O 1
ATOM 699 N N . PHE A 1 87 ? -0.683 -4.565 6.611 1.00 83.31 87 PHE A N 1
ATOM 700 C CA . PHE A 1 87 ? -2.119 -4.624 6.837 1.00 83.31 87 PHE A CA 1
ATOM 701 C C . PHE A 1 87 ? -2.416 -5.107 8.259 1.00 83.31 87 PHE A C 1
ATOM 703 O O . PHE A 1 87 ? -2.102 -6.238 8.638 1.00 83.31 87 PHE A O 1
ATOM 710 N N . PHE A 1 88 ? -3.072 -4.254 9.041 1.00 83.00 88 PHE A N 1
ATOM 711 C CA . PHE A 1 88 ? -3.493 -4.569 10.401 1.00 83.00 88 PHE A CA 1
ATOM 712 C C . PHE A 1 88 ? -4.932 -5.089 10.397 1.00 83.00 88 PHE A C 1
ATOM 714 O O . PHE A 1 88 ? -5.882 -4.325 10.550 1.00 83.00 88 PHE A O 1
ATOM 721 N N . SER A 1 89 ? -5.096 -6.404 10.225 1.00 84.25 89 SER A N 1
ATOM 722 C CA . SER A 1 89 ? -6.427 -7.029 10.244 1.00 84.25 89 SER A CA 1
ATOM 723 C C . SER A 1 89 ? -7.184 -6.753 11.549 1.00 84.25 89 SER A C 1
ATOM 725 O O . SER A 1 89 ? -6.583 -6.615 12.617 1.00 84.25 89 SER A O 1
ATOM 727 N N . GLU A 1 90 ? -8.518 -6.755 11.496 1.00 86.06 90 GLU A N 1
ATOM 728 C CA . GLU A 1 90 ? -9.344 -6.545 12.690 1.00 86.06 90 GLU A CA 1
ATOM 729 C C . GLU A 1 90 ? -9.037 -7.575 13.792 1.00 86.06 90 GLU A C 1
ATOM 731 O O . GLU A 1 90 ? -8.909 -7.212 14.961 1.00 86.06 90 GLU A O 1
ATOM 736 N N . ALA A 1 91 ? -8.828 -8.843 13.423 1.00 87.50 91 ALA A N 1
ATOM 737 C CA . ALA A 1 91 ? -8.448 -9.899 14.360 1.00 87.50 91 ALA A CA 1
ATOM 738 C C . ALA A 1 91 ? -7.095 -9.618 15.036 1.00 87.50 91 ALA A C 1
ATOM 740 O O . ALA A 1 91 ? -6.946 -9.814 16.243 1.00 87.50 91 ALA A O 1
ATOM 741 N N . TYR A 1 92 ? -6.119 -9.112 14.280 1.00 89.06 92 TYR A N 1
ATOM 742 C CA . TYR A 1 92 ? -4.827 -8.711 14.828 1.00 89.06 92 TYR A CA 1
ATOM 743 C C . TYR A 1 92 ? -4.961 -7.515 15.778 1.00 89.06 92 TYR A C 1
ATOM 745 O O . TYR A 1 92 ? -4.444 -7.552 16.893 1.00 89.06 92 TYR A O 1
ATOM 753 N N . LEU A 1 93 ? -5.725 -6.486 15.395 1.00 90.94 93 LEU A N 1
ATOM 754 C CA . LEU A 1 93 ? -6.008 -5.334 16.256 1.00 90.94 93 LEU A CA 1
ATOM 755 C C . LEU A 1 93 ? -6.727 -5.747 17.550 1.00 90.94 93 LEU A C 1
ATOM 757 O O . LEU A 1 93 ? -6.427 -5.218 18.620 1.00 90.94 93 LEU A O 1
ATOM 761 N N . GLN A 1 94 ? -7.651 -6.707 17.484 1.00 92.06 94 GLN A N 1
ATOM 762 C CA . GLN A 1 94 ? -8.292 -7.276 18.671 1.00 92.06 94 GLN A CA 1
ATOM 763 C C . GLN A 1 94 ? -7.291 -8.028 19.556 1.00 92.06 94 GLN A C 1
ATOM 765 O O . GLN A 1 94 ? -7.305 -7.843 20.768 1.00 92.06 94 GLN A O 1
ATOM 770 N N . ALA A 1 95 ? -6.383 -8.821 18.983 1.00 92.81 95 ALA A N 1
ATOM 771 C CA . ALA A 1 95 ? -5.332 -9.479 19.758 1.00 92.81 95 ALA A CA 1
ATOM 772 C C . ALA A 1 95 ? -4.422 -8.458 20.467 1.00 92.81 95 ALA A C 1
ATOM 774 O O . ALA A 1 95 ? -4.154 -8.598 21.661 1.00 92.81 95 ALA A O 1
ATOM 775 N N . LEU A 1 96 ? -4.023 -7.386 19.771 1.00 92.62 96 LEU A N 1
ATOM 776 C CA . LEU A 1 96 ? -3.234 -6.302 20.359 1.00 92.62 96 LEU A CA 1
ATOM 777 C C . LEU A 1 96 ? -3.960 -5.607 21.510 1.00 92.62 96 LEU A C 1
ATOM 779 O O . LEU A 1 96 ? -3.345 -5.297 22.527 1.00 92.62 96 LEU A O 1
ATOM 783 N N . SER A 1 97 ? -5.265 -5.364 21.378 1.00 94.31 97 SER A N 1
ATOM 784 C CA . SER A 1 97 ? -6.048 -4.653 22.396 1.00 94.31 97 SER A CA 1
ATOM 785 C C . SER A 1 97 ? -6.161 -5.422 23.720 1.00 94.31 97 SER A C 1
ATOM 787 O O . SER A 1 97 ? -6.434 -4.817 24.761 1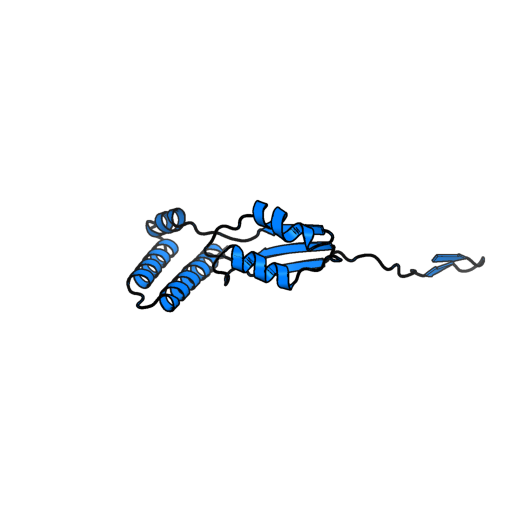.00 94.31 97 SER A O 1
ATOM 789 N N . LEU A 1 98 ? -5.909 -6.734 23.710 1.00 95.56 98 LEU A N 1
ATOM 790 C CA . LEU A 1 98 ? -5.860 -7.577 24.906 1.00 95.56 98 LEU A CA 1
ATOM 791 C C . LEU A 1 98 ? -4.510 -7.505 25.632 1.00 95.56 98 LEU A C 1
ATOM 793 O O . LEU A 1 98 ? -4.432 -7.848 26.812 1.00 95.56 98 LEU A O 1
ATOM 797 N N . GLU A 1 99 ? -3.456 -7.018 24.977 1.00 95.38 99 GLU A N 1
ATOM 798 C CA . GLU A 1 99 ? -2.138 -6.901 25.592 1.00 95.38 99 GLU A CA 1
ATOM 799 C C . GLU A 1 99 ? -2.136 -5.887 26.756 1.00 95.38 99 GLU A C 1
ATOM 801 O O . GLU A 1 99 ? -2.781 -4.830 26.728 1.00 95.38 99 GLU A O 1
ATOM 806 N N . GLN A 1 100 ? -1.347 -6.173 27.794 1.00 95.31 100 GLN A N 1
ATOM 807 C CA . GLN A 1 100 ? -1.044 -5.227 28.879 1.00 95.31 100 GLN A CA 1
ATOM 808 C C . GLN A 1 100 ? 0.212 -4.401 28.554 1.00 95.31 100 GLN A C 1
ATOM 810 O O . GLN A 1 100 ? 1.107 -4.234 29.375 1.00 95.31 100 GLN A O 1
ATOM 815 N N . THR A 1 101 ? 0.296 -3.914 27.315 1.00 94.75 101 THR A N 1
ATOM 816 C CA . THR A 1 101 ? 1.430 -3.151 26.776 1.00 94.75 101 THR A CA 1
ATOM 817 C C . THR A 1 101 ? 0.994 -1.733 26.402 1.00 94.75 101 THR A C 1
ATOM 819 O O . THR A 1 101 ? -0.201 -1.446 26.287 1.00 94.75 101 THR A O 1
ATOM 822 N N . ILE A 1 102 ? 1.956 -0.830 26.168 1.00 94.44 102 ILE A N 1
ATOM 823 C CA . ILE A 1 102 ? 1.675 0.520 25.637 1.00 94.44 102 ILE A CA 1
ATOM 824 C C . ILE A 1 102 ? 0.890 0.417 24.324 1.00 94.44 102 ILE A C 1
ATOM 826 O O . ILE A 1 102 ? -0.104 1.119 24.142 1.00 94.44 102 ILE A O 1
ATOM 830 N N . ARG A 1 103 ? 1.293 -0.511 23.448 1.00 92.81 103 ARG A N 1
ATOM 831 C CA . ARG A 1 103 ? 0.613 -0.801 22.184 1.00 92.81 103 ARG A CA 1
ATOM 832 C C . ARG A 1 103 ? -0.832 -1.240 22.411 1.00 92.81 103 ARG A C 1
ATOM 834 O O . ARG A 1 103 ? -1.734 -0.648 21.826 1.00 92.81 103 ARG A O 1
ATOM 841 N N . GLY A 1 104 ? -1.076 -2.190 23.313 1.00 95.06 104 GLY A N 1
ATOM 842 C CA . GLY A 1 104 ? -2.437 -2.630 23.624 1.00 95.06 104 GLY A CA 1
ATOM 843 C C . GLY A 1 104 ? -3.316 -1.523 24.210 1.00 95.06 104 GLY A C 1
ATOM 844 O O . GLY A 1 104 ? -4.465 -1.355 23.800 1.00 95.06 104 GLY A O 1
ATOM 845 N N . HIS A 1 105 ? -2.771 -0.688 25.102 1.00 96.44 105 HIS A N 1
ATOM 846 C CA . HIS A 1 105 ? -3.477 0.498 25.598 1.00 96.44 105 HIS A CA 1
ATOM 847 C C . HIS A 1 105 ? -3.797 1.510 24.493 1.00 96.44 105 HIS A C 1
ATOM 849 O O . HIS A 1 105 ? -4.899 2.061 24.481 1.00 96.44 105 HIS A O 1
ATOM 855 N N . PHE A 1 106 ? -2.867 1.740 23.566 1.00 96.06 106 PHE A N 1
ATOM 856 C CA . PHE A 1 106 ? -3.080 2.625 22.428 1.00 96.06 106 PHE A CA 1
ATOM 857 C C . PHE A 1 106 ? -4.221 2.121 21.536 1.00 96.06 106 PHE A C 1
ATOM 859 O O . PHE A 1 106 ? -5.161 2.875 21.283 1.00 96.06 106 PHE A O 1
ATOM 866 N N . VAL A 1 107 ? -4.206 0.839 21.149 1.00 95.62 107 VAL A N 1
ATOM 867 C CA . VAL A 1 107 ? -5.270 0.241 20.324 1.00 95.62 107 VAL A CA 1
ATOM 868 C C . VAL A 1 107 ? -6.635 0.367 21.000 1.00 95.62 107 VAL A C 1
ATOM 870 O O . VAL A 1 107 ? -7.576 0.846 20.367 1.00 95.62 107 VAL A O 1
ATOM 873 N N . ARG A 1 108 ? -6.744 0.027 22.296 1.00 96.12 108 ARG A N 1
ATOM 874 C CA . ARG A 1 108 ? -7.995 0.179 23.066 1.00 96.12 108 ARG A CA 1
ATOM 875 C C . ARG A 1 108 ? -8.528 1.611 23.015 1.00 96.12 108 ARG A C 1
ATOM 877 O O . ARG A 1 108 ? -9.688 1.826 22.669 1.00 96.12 108 ARG A O 1
ATOM 884 N N . ARG A 1 109 ? -7.668 2.599 23.284 1.00 96.44 109 ARG A N 1
ATOM 885 C CA . ARG A 1 109 ? -8.044 4.021 23.278 1.00 96.44 109 ARG A CA 1
ATOM 886 C C . ARG A 1 109 ? -8.510 4.491 21.899 1.00 96.44 109 ARG A C 1
ATOM 888 O O . ARG A 1 109 ? -9.446 5.281 21.803 1.00 96.44 109 ARG A O 1
ATOM 895 N N . MET A 1 110 ? -7.863 4.037 20.828 1.00 95.62 110 MET A N 1
ATOM 896 C CA . MET A 1 110 ? -8.268 4.388 19.465 1.00 95.62 110 MET A CA 1
ATOM 897 C C . MET A 1 110 ? -9.597 3.731 19.083 1.00 95.62 110 MET A C 1
ATOM 899 O O . MET A 1 110 ? -10.457 4.393 18.509 1.00 95.62 110 MET A O 1
ATOM 903 N N . GLN A 1 111 ? -9.820 2.475 19.476 1.00 93.88 111 GLN A N 1
ATOM 904 C CA . GLN A 1 111 ? -11.105 1.792 19.294 1.00 93.88 111 GLN A CA 1
ATOM 905 C C . GLN A 1 111 ? -12.247 2.485 20.046 1.00 93.88 111 GLN A C 1
ATOM 907 O O . GLN A 1 111 ? -13.337 2.633 19.497 1.00 93.88 111 GLN A O 1
ATOM 912 N N . GLU A 1 112 ? -12.010 2.954 21.272 1.00 95.19 112 GLU A N 1
ATOM 913 C CA . GLU A 1 112 ? -12.979 3.763 22.022 1.00 95.19 112 GLU A CA 1
ATOM 914 C C . GLU A 1 112 ? -13.313 5.068 21.294 1.00 95.19 112 GLU A C 1
ATOM 916 O O . GLU A 1 112 ? -14.489 5.388 21.131 1.00 95.19 112 GLU A O 1
ATOM 921 N N . LYS A 1 113 ? -12.301 5.778 20.778 1.00 95.25 113 LYS A N 1
ATOM 922 C CA . LYS A 1 113 ? -12.506 6.988 19.968 1.00 95.25 113 LYS A CA 1
ATOM 923 C C . LYS A 1 113 ? -13.326 6.715 18.706 1.00 95.25 113 LYS A C 1
ATOM 925 O O . LYS A 1 113 ? -14.242 7.472 18.412 1.00 95.25 113 LYS A O 1
ATOM 930 N N . MET A 1 114 ? -13.061 5.614 17.999 1.00 92.31 114 MET A N 1
ATOM 931 C CA . MET A 1 114 ? -13.835 5.237 16.808 1.00 92.31 114 MET A CA 1
ATOM 932 C C . MET A 1 114 ? -15.309 4.946 17.121 1.00 92.31 114 MET A C 1
ATOM 934 O O . MET A 1 114 ? -16.157 5.134 16.251 1.00 92.31 114 MET A O 1
ATOM 938 N N . LYS A 1 115 ? -15.629 4.469 18.333 1.00 92.81 115 LYS A N 1
ATOM 939 C CA . LYS A 1 115 ? -17.014 4.190 18.759 1.00 92.81 115 LYS A CA 1
ATOM 940 C C . LYS A 1 115 ? -17.826 5.454 19.034 1.00 92.81 115 LYS A C 1
ATOM 942 O O . LYS A 1 115 ? -19.042 5.406 18.902 1.00 92.81 115 LYS A O 1
ATOM 947 N N . VAL A 1 116 ? -17.173 6.542 19.446 1.00 95.06 116 VAL A N 1
ATOM 948 C CA . VAL A 1 116 ? -17.835 7.814 19.792 1.00 95.06 116 VAL A CA 1
ATOM 949 C C . VAL A 1 116 ? -17.740 8.871 18.689 1.00 95.06 116 VAL A C 1
ATOM 951 O O . VAL A 1 116 ? -18.298 9.953 18.857 1.00 95.06 116 VAL A O 1
ATOM 954 N N . ALA A 1 117 ? -17.049 8.564 17.587 1.00 93.19 117 ALA A N 1
ATOM 955 C CA . ALA A 1 117 ? -16.945 9.438 16.424 1.00 93.19 117 ALA A CA 1
ATOM 956 C C . ALA A 1 117 ? -18.334 9.725 15.834 1.00 93.19 117 ALA A C 1
ATOM 958 O O . ALA A 1 117 ? -19.144 8.810 15.662 1.00 93.19 117 ALA A O 1
ATOM 959 N N . GLN A 1 118 ? -18.611 10.996 15.554 1.00 87.88 118 GLN A N 1
ATOM 960 C CA . GLN A 1 118 ? -19.950 11.466 15.185 1.00 87.88 118 GLN A CA 1
ATOM 961 C C . GLN A 1 118 ? -20.214 11.375 13.682 1.00 87.88 118 GLN A C 1
ATOM 963 O O . GLN A 1 118 ? -21.369 11.269 13.266 1.00 87.88 118 GLN A O 1
ATOM 968 N N . ASP A 1 119 ? -19.153 11.385 12.876 1.00 92.00 119 ASP A N 1
ATOM 969 C CA . ASP A 1 119 ? -19.238 11.323 11.425 1.00 92.00 119 ASP A CA 1
ATOM 970 C C . ASP A 1 119 ? -18.202 10.360 10.804 1.00 92.00 119 ASP A C 1
ATOM 972 O O . ASP A 1 119 ? -17.212 9.982 11.446 1.00 92.00 119 ASP A O 1
ATOM 976 N N . PRO A 1 120 ? -18.423 9.926 9.547 1.00 86.19 120 PRO A N 1
ATOM 977 C CA . PRO A 1 120 ? -17.522 9.001 8.862 1.00 86.19 120 PRO A CA 1
ATOM 978 C C . PRO A 1 120 ? -16.093 9.530 8.675 1.00 86.19 120 PRO A C 1
ATOM 980 O O . PRO A 1 120 ? -15.151 8.739 8.684 1.00 86.19 120 PRO A O 1
ATOM 983 N N . GLY A 1 121 ? -15.917 10.844 8.516 1.00 87.44 121 GLY A N 1
ATOM 984 C CA . GLY A 1 121 ? -14.610 11.474 8.339 1.00 87.44 121 GLY A CA 1
ATOM 985 C C . GLY A 1 121 ? -13.795 11.469 9.629 1.00 87.44 121 GLY A C 1
ATOM 986 O O . GLY A 1 121 ? -12.619 11.108 9.611 1.00 87.44 121 GLY A O 1
ATOM 987 N N . GLU A 1 122 ? -14.424 11.782 10.764 1.00 90.62 122 GLU A N 1
ATOM 988 C CA . GLU A 1 122 ? -13.800 11.654 12.083 1.00 90.62 122 GLU A CA 1
ATOM 989 C C . GLU A 1 122 ? -13.367 10.206 12.341 1.00 90.62 122 GLU A C 1
ATOM 991 O O . GLU A 1 122 ? -12.234 9.954 12.755 1.00 90.62 122 GLU A O 1
ATOM 996 N N . ARG A 1 123 ? -14.234 9.234 12.033 1.00 89.75 123 ARG A N 1
ATOM 997 C CA . ARG A 1 123 ? -13.901 7.814 12.187 1.00 89.75 123 ARG A CA 1
ATOM 998 C C . ARG A 1 123 ? -12.694 7.411 11.331 1.00 89.75 123 ARG A C 1
ATOM 1000 O O . ARG A 1 123 ? -11.778 6.786 11.866 1.00 89.75 123 ARG A O 1
ATOM 1007 N N . ALA A 1 124 ? -12.666 7.803 10.057 1.00 85.81 124 ALA A N 1
ATOM 1008 C CA . ALA A 1 124 ? -11.552 7.526 9.147 1.00 85.81 124 ALA A CA 1
ATOM 1009 C C . ALA A 1 124 ? -10.238 8.174 9.621 1.00 85.81 124 ALA A C 1
ATOM 1011 O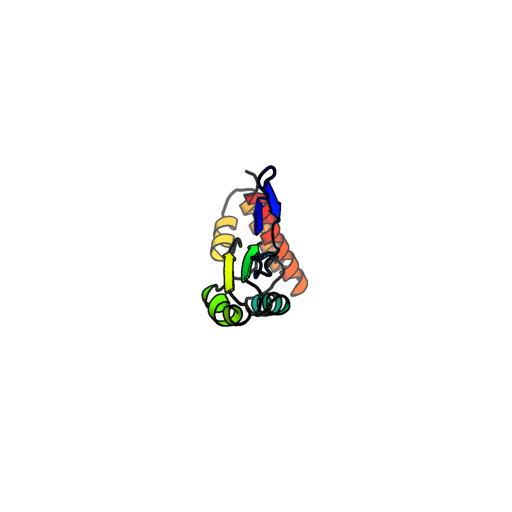 O . ALA A 1 124 ? -9.174 7.557 9.564 1.00 85.81 124 ALA A O 1
ATOM 1012 N N . LEU A 1 125 ? -10.299 9.394 10.165 1.00 88.38 125 LEU A N 1
ATOM 1013 C CA . LEU A 1 125 ? -9.135 10.068 10.745 1.00 88.38 125 LEU A CA 1
ATOM 1014 C C . LEU A 1 125 ? -8.574 9.292 11.949 1.00 88.38 125 LEU A C 1
ATOM 1016 O O . LEU A 1 125 ? -7.359 9.132 12.086 1.00 88.38 125 LEU A O 1
ATOM 1020 N N . VAL A 1 126 ? -9.452 8.806 12.833 1.00 92.12 126 VAL A N 1
ATOM 1021 C CA . VAL A 1 126 ? -9.055 8.003 13.999 1.00 92.12 126 VAL A CA 1
ATOM 1022 C C . VAL A 1 126 ? -8.452 6.665 13.558 1.00 92.12 126 VAL A C 1
ATOM 1024 O O . VAL A 1 126 ? -7.454 6.236 14.137 1.00 92.12 126 VAL A O 1
ATOM 1027 N N . GLU A 1 127 ? -8.999 6.033 12.523 1.00 89.25 127 GLU A N 1
ATOM 1028 C CA . GLU A 1 127 ? -8.449 4.810 11.932 1.00 89.25 127 GLU A CA 1
ATOM 1029 C C . GLU A 1 127 ? -7.042 5.039 11.360 1.00 89.25 127 GLU A C 1
ATOM 1031 O O . GLU A 1 127 ? -6.104 4.330 11.723 1.00 89.25 127 GLU A O 1
ATOM 1036 N N . GLN A 1 128 ? -6.832 6.102 10.581 1.00 87.06 128 GLN A N 1
ATOM 1037 C CA . GLN A 1 128 ? -5.495 6.458 10.092 1.00 87.06 128 GLN A CA 1
ATOM 1038 C C . GLN A 1 128 ? -4.507 6.733 11.233 1.00 87.06 128 GLN A C 1
ATOM 1040 O O . GLN A 1 128 ? -3.347 6.317 11.180 1.00 87.06 128 GLN A O 1
ATOM 1045 N N . ALA A 1 129 ? -4.955 7.419 12.287 1.00 91.25 129 ALA A N 1
ATOM 1046 C CA . ALA A 1 129 ? -4.131 7.667 13.463 1.00 91.25 129 ALA A CA 1
ATOM 1047 C C . ALA A 1 129 ? -3.765 6.366 14.201 1.00 91.25 129 ALA A C 1
ATOM 1049 O O . ALA A 1 129 ? -2.653 6.263 14.721 1.00 91.25 129 ALA A O 1
ATOM 1050 N N . LEU A 1 130 ? -4.658 5.369 14.225 1.00 91.75 130 LEU A N 1
ATOM 1051 C CA . LEU A 1 130 ? -4.376 4.041 14.772 1.00 91.75 130 LEU A CA 1
ATOM 1052 C C . LEU A 1 130 ? -3.263 3.348 13.976 1.00 91.75 130 LEU A C 1
ATOM 1054 O O . LEU A 1 130 ? -2.282 2.917 14.580 1.00 91.75 130 LEU A O 1
ATOM 1058 N N . LEU A 1 131 ? -3.375 3.289 12.646 1.00 88.12 131 LEU A N 1
ATOM 1059 C CA . LEU A 1 131 ? -2.385 2.615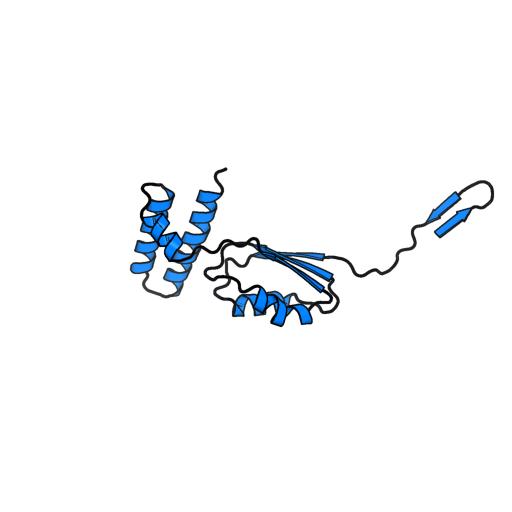 11.796 1.00 88.12 131 LEU A CA 1
ATOM 1060 C C . LEU A 1 131 ? -1.005 3.287 11.889 1.00 88.12 131 LEU A C 1
ATOM 1062 O O . LEU A 1 131 ? -0.002 2.621 12.145 1.00 88.12 131 LEU A O 1
ATOM 1066 N N . LYS A 1 132 ? -0.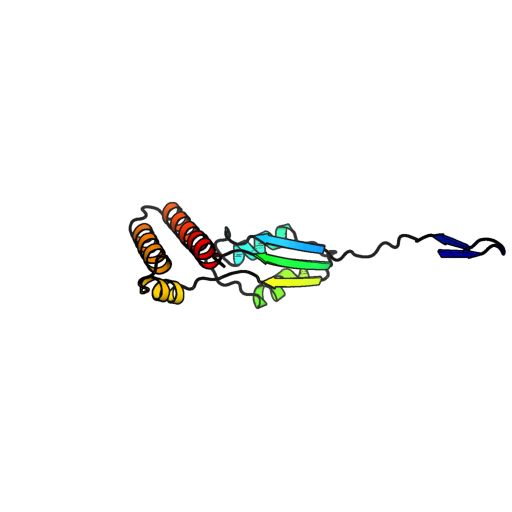950 4.623 11.787 1.00 86.56 132 LYS A N 1
ATOM 1067 C CA . LYS A 1 132 ? 0.304 5.388 11.931 1.00 86.56 132 LYS A CA 1
ATOM 1068 C C . LYS A 1 132 ? 0.921 5.241 13.322 1.00 86.56 132 LYS A C 1
ATOM 1070 O O . LYS A 1 132 ? 2.136 5.111 13.455 1.00 86.56 132 LYS A O 1
ATOM 1075 N N . GLY A 1 133 ? 0.090 5.260 14.364 1.00 90.38 133 GLY A N 1
ATOM 1076 C CA . GLY A 1 133 ? 0.552 5.084 15.737 1.00 90.38 133 GLY A CA 1
ATOM 1077 C C . GLY A 1 133 ? 1.129 3.692 15.987 1.00 90.38 133 GLY A C 1
ATOM 1078 O O . GLY A 1 133 ? 2.160 3.578 16.644 1.00 90.38 133 GLY A O 1
ATOM 1079 N N . LEU A 1 134 ? 0.518 2.641 15.429 1.00 89.25 134 LEU A N 1
ATOM 1080 C CA . LEU A 1 134 ? 1.045 1.279 15.527 1.00 89.25 134 LEU A CA 1
ATOM 1081 C C . LEU A 1 134 ? 2.405 1.144 14.850 1.00 89.25 134 LEU A C 1
ATOM 1083 O O . LEU A 1 134 ? 3.334 0.652 15.485 1.00 89.25 134 LEU A O 1
ATOM 1087 N N . GLN A 1 135 ? 2.560 1.669 13.636 1.00 81.88 135 GLN A N 1
ATOM 1088 C CA . GLN A 1 135 ? 3.847 1.680 12.939 1.00 81.88 135 GLN A CA 1
ATOM 1089 C C . GLN A 1 135 ? 4.946 2.367 13.763 1.00 81.88 135 GLN A C 1
ATOM 1091 O O . GLN A 1 135 ? 6.041 1.828 13.919 1.00 81.88 135 GLN A O 1
ATOM 1096 N N . ALA A 1 136 ? 4.651 3.539 14.334 1.00 86.94 136 ALA A N 1
ATOM 1097 C CA . ALA A 1 136 ? 5.607 4.266 15.167 1.00 86.94 136 ALA A CA 1
ATOM 1098 C C . ALA A 1 136 ? 6.024 3.472 16.420 1.00 86.94 136 ALA A C 1
ATOM 1100 O O . ALA A 1 136 ? 7.157 3.595 16.881 1.00 86.94 136 ALA A O 1
ATOM 1101 N N . LEU A 1 137 ? 5.121 2.651 16.965 1.00 87.50 137 LEU A N 1
ATOM 1102 C CA . LEU A 1 137 ? 5.392 1.795 18.120 1.00 87.50 137 LEU A CA 1
ATOM 1103 C C . LEU A 1 137 ? 6.123 0.494 17.749 1.00 87.50 137 LEU A C 1
ATOM 1105 O O . LEU A 1 137 ? 6.833 -0.049 18.593 1.00 87.50 137 LEU A O 1
ATOM 1109 N N . GLU A 1 138 ? 5.981 -0.006 16.519 1.00 78.00 138 GLU A N 1
ATOM 1110 C CA . GLU A 1 138 ? 6.721 -1.179 16.026 1.00 78.00 138 GLU A CA 1
ATOM 1111 C C . GLU A 1 138 ? 8.141 -0.841 15.555 1.00 78.00 138 GLU A C 1
ATOM 1113 O O . GLU A 1 138 ? 9.052 -1.653 15.720 1.00 78.00 138 GLU A O 1
ATOM 1118 N N . GLY A 1 139 ? 8.350 0.373 15.034 1.00 58.97 139 GLY A N 1
ATOM 1119 C CA . GLY A 1 139 ? 9.643 0.878 14.559 1.00 58.97 139 GLY A CA 1
ATOM 1120 C C . GLY A 1 139 ? 10.655 1.244 15.653 1.00 58.97 139 GLY A C 1
ATOM 1121 O O . GLY A 1 139 ? 11.723 1.756 15.337 1.00 58.97 139 GLY A O 1
ATOM 1122 N N . GLY A 1 140 ? 10.351 0.997 16.931 1.00 49.09 140 GLY A N 1
ATOM 1123 C CA . GLY A 1 140 ? 11.254 1.223 18.066 1.00 49.09 140 GLY A CA 1
ATOM 1124 C C . GLY A 1 140 ? 12.348 0.158 18.223 1.00 49.09 140 GLY A C 1
ATOM 1125 O O . GLY A 1 140 ? 12.546 -0.339 19.334 1.00 49.09 140 GLY A O 1
ATOM 1126 N N . LYS A 1 141 ? 13.017 -0.219 17.129 1.00 35.81 141 LYS A N 1
ATOM 1127 C CA . LYS A 1 141 ? 14.215 -1.072 17.122 1.00 35.81 141 LYS A CA 1
ATOM 1128 C C . LYS A 1 141 ? 15.420 -0.312 16.593 1.00 35.81 141 LYS A C 1
ATOM 1130 O O . LYS A 1 141 ? 15.259 0.400 15.582 1.00 35.81 141 LYS A O 1
#

Radius of gyration: 23.33 Å; chains: 1; bounding box: 70×23×64 Å

Secondary structure (DSSP, 8-state):
-EEE-SS-EEE-------PPEEEEEEE-TT--SHHHHHHHHHHH--TT-EEEEEEEE--SS---HHHHHHHHGGGSSEEEEEEEE----HHHHHHHHHSSSHHHHHHHHHHHHHHH-SSHHHHHHHHHHHHHHHHHHH---

Organism: NCBI:txid1076179

Foldseek 3Di:
DWDDDPPDIDDDDDDDDDADEEEEEDECLPPADQVSVLVVVLVVFAQSHNYEYEYEEEHQDDHDVVCCCVRPCNRYVGYHYHYHYDYCDPVNLVVLCPDPDPSVVLSVVLVVQLVPDPDPVSNVVSVSVNRVVNVVVVPPD